Protein AF-A0A1Y1YMT9-F1 (afdb_monomer_lite)

Sequence (80 aa):
MLKTPNRRLTYKERVKIHTLAEIRWSQTAISYHLGILPRTVLNCLRSPVTPTKPTGRKPILNTPLRNLLVRHATKNVKQR

Structure (mmCIF, N/CA/C/O backbone):
data_AF-A0A1Y1YMT9-F1
#
_entry.id   AF-A0A1Y1YMT9-F1
#
loop_
_atom_site.group_PDB
_atom_site.id
_atom_site.type_symbol
_atom_site.label_atom_id
_atom_site.label_alt_id
_atom_site.label_comp_id
_atom_site.label_asym_id
_atom_site.label_entity_id
_atom_site.label_seq_id
_atom_site.pdbx_PDB_ins_code
_atom_site.Cartn_x
_atom_site.Cartn_y
_atom_site.Cartn_z
_atom_site.occupancy
_atom_site.B_iso_or_equiv
_atom_site.auth_seq_id
_atom_site.auth_comp_id
_atom_site.auth_asym_id
_atom_site.auth_atom_id
_atom_site.pdbx_PDB_model_num
ATOM 1 N N . MET A 1 1 ? 10.410 17.697 -11.929 1.00 55.91 1 MET A N 1
ATOM 2 C CA . MET A 1 1 ? 10.555 17.205 -10.537 1.00 55.91 1 MET A CA 1
ATOM 3 C C . MET A 1 1 ? 9.451 16.197 -10.255 1.00 55.91 1 MET A C 1
ATOM 5 O O . MET A 1 1 ? 8.293 16.525 -10.486 1.00 55.91 1 MET A O 1
ATOM 9 N N . LEU A 1 2 ? 9.792 14.987 -9.800 1.00 61.78 2 LEU A N 1
ATOM 10 C CA . LEU A 1 2 ? 8.802 13.989 -9.374 1.00 61.78 2 LEU A CA 1
ATOM 11 C C . LEU A 1 2 ? 8.090 14.521 -8.123 1.00 61.78 2 LEU A C 1
ATOM 13 O O . LEU A 1 2 ? 8.731 14.758 -7.101 1.00 61.78 2 LEU A O 1
ATOM 17 N N . LYS A 1 3 ? 6.781 14.768 -8.209 1.00 60.44 3 LYS A N 1
ATOM 18 C CA . LYS A 1 3 ? 5.975 15.237 -7.077 1.00 60.44 3 LYS A CA 1
ATOM 19 C C . LYS A 1 3 ? 5.382 14.014 -6.395 1.00 60.44 3 LYS A C 1
ATOM 21 O O . LYS A 1 3 ? 4.331 13.531 -6.804 1.00 60.44 3 LYS A O 1
ATOM 26 N N . THR A 1 4 ? 6.038 13.497 -5.356 1.00 63.53 4 THR A N 1
ATOM 27 C CA . THR A 1 4 ? 5.368 12.499 -4.520 1.00 63.53 4 THR A CA 1
ATOM 28 C C . THR A 1 4 ? 4.189 13.185 -3.839 1.00 63.53 4 THR A C 1
ATOM 30 O O . THR A 1 4 ? 4.375 14.222 -3.196 1.00 63.53 4 THR A O 1
ATOM 33 N N . PRO A 1 5 ? 2.973 12.658 -4.008 1.00 66.81 5 PRO A N 1
ATOM 34 C CA . PRO A 1 5 ? 1.801 13.303 -3.462 1.00 66.81 5 PRO A CA 1
ATOM 35 C C . PRO A 1 5 ? 1.895 13.253 -1.931 1.00 66.81 5 PRO A C 1
ATOM 37 O O . PRO A 1 5 ? 2.333 12.249 -1.370 1.00 66.81 5 PRO A O 1
ATOM 40 N N . ASN A 1 6 ? 1.489 14.324 -1.243 1.00 80.12 6 ASN A N 1
ATOM 41 C CA . ASN A 1 6 ? 1.517 14.408 0.226 1.00 80.12 6 ASN A CA 1
ATOM 42 C C . ASN A 1 6 ? 0.364 13.590 0.857 1.00 80.12 6 ASN A C 1
ATOM 44 O O . ASN A 1 6 ? -0.342 14.028 1.760 1.00 80.12 6 ASN A O 1
ATOM 48 N N . ARG A 1 7 ? 0.110 12.406 0.290 1.00 84.56 7 ARG A N 1
ATOM 49 C CA . ARG A 1 7 ? -0.935 11.443 0.635 1.00 84.56 7 ARG A CA 1
ATOM 50 C C . ARG A 1 7 ? -0.397 10.029 0.448 1.00 84.56 7 ARG A C 1
ATOM 52 O O . ARG A 1 7 ? 0.611 9.800 -0.215 1.00 84.56 7 ARG A O 1
ATOM 59 N N . ARG A 1 8 ? -1.115 9.051 0.998 1.00 84.69 8 ARG A N 1
ATOM 60 C CA . ARG A 1 8 ? -0.824 7.634 0.757 1.00 84.69 8 ARG A CA 1
ATOM 61 C C . ARG A 1 8 ? -1.068 7.272 -0.710 1.00 84.69 8 ARG A C 1
ATOM 63 O O . ARG A 1 8 ? -1.923 7.868 -1.375 1.00 84.69 8 ARG A O 1
ATOM 70 N N . LEU A 1 9 ? -0.338 6.263 -1.184 1.00 88.69 9 LEU A N 1
ATOM 71 C CA . LEU A 1 9 ? -0.630 5.626 -2.463 1.00 88.69 9 LEU A CA 1
ATOM 72 C C . LEU A 1 9 ? -2.025 5.001 -2.411 1.00 88.69 9 LEU A C 1
ATOM 74 O O . LEU A 1 9 ? -2.381 4.313 -1.452 1.00 88.69 9 LEU A O 1
ATOM 78 N N . THR A 1 10 ? -2.804 5.239 -3.456 1.00 89.38 10 THR A N 1
ATOM 79 C CA . THR A 1 10 ? -4.078 4.561 -3.676 1.00 89.38 10 THR A CA 1
ATOM 80 C C . THR A 1 10 ? -3.843 3.092 -4.005 1.00 89.38 10 THR A C 1
ATOM 82 O O . THR A 1 10 ? -2.771 2.700 -4.467 1.00 89.38 10 THR A O 1
ATOM 85 N N . TYR A 1 11 ? -4.875 2.271 -3.826 1.00 88.50 11 TYR A N 1
ATOM 86 C CA . TYR A 1 11 ? -4.834 0.863 -4.218 1.00 88.50 11 TYR A CA 1
ATOM 87 C C . TYR A 1 11 ? -4.391 0.678 -5.682 1.00 88.50 11 TYR A C 1
ATOM 89 O O . TYR A 1 11 ? -3.476 -0.094 -5.949 1.00 88.50 11 TYR A O 1
ATOM 97 N N . LYS A 1 12 ? -4.956 1.460 -6.615 1.00 91.62 12 LYS A N 1
ATOM 98 C CA . LYS A 1 12 ? -4.623 1.387 -8.049 1.00 91.62 12 LYS A CA 1
ATOM 99 C C . LYS A 1 12 ? -3.152 1.705 -8.331 1.00 91.62 12 LYS A C 1
ATOM 101 O O . LYS A 1 12 ? -2.527 1.025 -9.137 1.00 91.62 12 LYS A O 1
ATOM 106 N N . GLU A 1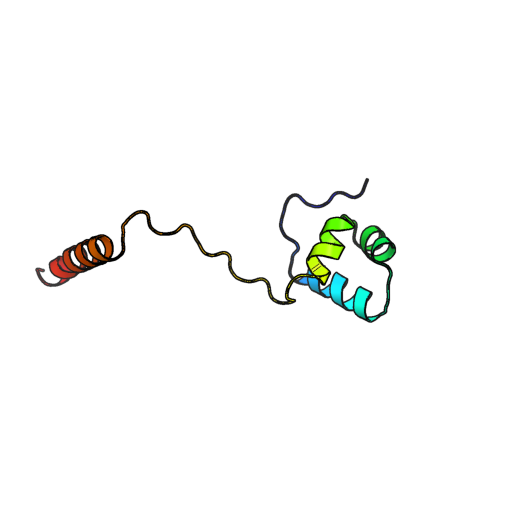 13 ? -2.594 2.720 -7.671 1.00 91.81 13 GLU A N 1
ATOM 107 C CA . GLU A 1 13 ? -1.173 3.075 -7.812 1.00 91.81 13 GLU A CA 1
ATOM 108 C C . GLU A 1 13 ? -0.266 1.947 -7.311 1.00 91.81 13 GLU A C 1
ATOM 110 O O . GLU A 1 13 ? 0.717 1.613 -7.966 1.00 91.81 13 GLU A O 1
ATOM 115 N N . ARG A 1 14 ? -0.618 1.316 -6.186 1.00 91.69 14 ARG A N 1
ATOM 116 C CA . ARG A 1 14 ? 0.141 0.182 -5.646 1.00 91.69 14 ARG A CA 1
ATOM 117 C C . ARG A 1 14 ? 0.097 -1.028 -6.567 1.00 91.69 14 ARG A C 1
ATOM 119 O O . ARG A 1 14 ? 1.144 -1.609 -6.827 1.00 91.69 14 ARG A O 1
ATOM 126 N N . VAL A 1 15 ? -1.083 -1.374 -7.085 1.00 93.12 15 VAL A N 1
ATOM 127 C CA . VAL A 1 15 ? -1.233 -2.471 -8.052 1.00 93.12 15 VAL A CA 1
ATOM 128 C C . VAL A 1 15 ? -0.333 -2.226 -9.259 1.00 93.12 15 VAL A C 1
ATOM 130 O O . VAL A 1 15 ? 0.466 -3.094 -9.579 1.00 93.12 15 VAL A O 1
ATOM 133 N N . LYS A 1 16 ? -0.358 -1.020 -9.845 1.00 94.56 16 LYS A N 1
ATOM 134 C CA . LYS A 1 16 ? 0.524 -0.663 -10.971 1.00 94.56 16 LYS A CA 1
ATOM 135 C C . LYS A 1 16 ? 2.013 -0.834 -10.649 1.00 94.56 16 LYS A C 1
ATOM 137 O O . LYS A 1 16 ? 2.767 -1.319 -11.486 1.00 94.56 16 LYS A O 1
ATOM 142 N N . ILE A 1 17 ? 2.444 -0.436 -9.450 1.00 94.38 17 ILE A N 1
ATOM 143 C CA . ILE A 1 17 ? 3.833 -0.625 -9.004 1.00 94.38 17 ILE A CA 1
ATOM 144 C C . ILE A 1 17 ? 4.188 -2.116 -8.958 1.00 94.38 17 ILE A C 1
ATOM 146 O O . ILE A 1 17 ? 5.230 -2.501 -9.484 1.00 94.38 17 ILE A O 1
ATOM 150 N N . HIS A 1 18 ? 3.334 -2.946 -8.354 1.00 94.31 18 HIS A N 1
ATOM 151 C CA . HIS A 1 18 ? 3.583 -4.384 -8.250 1.00 94.31 18 HIS A CA 1
ATOM 152 C C . HIS A 1 18 ? 3.571 -5.069 -9.621 1.00 94.31 18 HIS A C 1
ATOM 154 O O . HIS A 1 18 ? 4.507 -5.801 -9.921 1.00 94.31 18 HIS A O 1
ATOM 160 N N . THR A 1 19 ? 2.606 -4.758 -10.491 1.00 95.31 19 THR A N 1
ATOM 161 C CA . THR A 1 19 ? 2.536 -5.340 -11.841 1.00 95.31 19 THR A CA 1
ATOM 162 C C . THR A 1 19 ? 3.760 -4.985 -12.684 1.00 95.31 19 THR A C 1
ATOM 164 O O . THR A 1 19 ? 4.301 -5.837 -13.378 1.00 95.31 19 THR A O 1
ATOM 167 N N . LEU A 1 20 ? 4.249 -3.740 -12.615 1.00 95.81 20 LEU A N 1
ATOM 168 C CA . LEU A 1 20 ? 5.456 -3.348 -13.355 1.00 95.81 20 LEU A CA 1
ATOM 169 C C . LEU A 1 20 ? 6.710 -4.042 -12.804 1.00 95.81 20 LEU A C 1
ATOM 171 O O . LEU A 1 20 ? 7.581 -4.451 -13.570 1.00 95.81 20 LEU A O 1
ATOM 175 N N . ALA A 1 21 ? 6.795 -4.209 -11.483 1.00 94.81 21 ALA A N 1
ATOM 176 C CA . ALA A 1 21 ? 7.896 -4.931 -10.854 1.00 94.81 21 ALA A CA 1
ATOM 177 C C . ALA A 1 21 ? 7.895 -6.432 -11.200 1.00 94.81 21 ALA A C 1
ATOM 179 O O . ALA A 1 21 ? 8.966 -7.005 -11.398 1.00 94.81 21 ALA A O 1
ATOM 180 N N . GLU A 1 22 ? 6.721 -7.060 -11.327 1.00 95.12 22 GLU A N 1
ATOM 181 C CA . GLU A 1 22 ? 6.580 -8.453 -11.783 1.00 95.12 22 GLU A CA 1
ATOM 182 C C . GLU A 1 22 ? 7.115 -8.643 -13.208 1.00 95.12 22 GLU A C 1
ATOM 184 O O . GLU A 1 22 ? 7.824 -9.611 -13.478 1.00 95.12 22 GLU A O 1
ATOM 189 N N . ILE A 1 23 ? 6.898 -7.658 -14.087 1.00 96.50 23 ILE A N 1
ATOM 190 C CA . ILE A 1 23 ? 7.443 -7.622 -15.457 1.00 96.50 23 ILE A CA 1
ATOM 191 C C . ILE A 1 23 ? 8.921 -7.157 -15.462 1.00 96.50 23 ILE A C 1
ATOM 193 O O . ILE A 1 23 ? 9.477 -6.786 -16.491 1.00 96.50 23 ILE A O 1
ATOM 197 N N . ARG A 1 24 ? 9.602 -7.183 -14.306 1.00 95.25 24 ARG A N 1
ATOM 198 C CA . ARG A 1 24 ? 11.038 -6.884 -14.136 1.00 95.25 24 ARG A CA 1
ATOM 199 C C . ARG A 1 24 ? 11.456 -5.454 -14.480 1.00 95.25 24 ARG A C 1
ATOM 201 O O . ARG A 1 24 ? 12.632 -5.206 -14.744 1.00 95.25 24 ARG A O 1
ATOM 208 N N . TRP A 1 25 ? 10.542 -4.489 -14.415 1.00 96.25 25 TRP A N 1
ATOM 209 C CA . TRP A 1 25 ? 10.931 -3.089 -14.562 1.00 96.25 25 TRP A CA 1
ATOM 210 C C . TRP A 1 25 ? 11.827 -2.636 -13.408 1.00 96.25 25 TRP A C 1
ATOM 212 O O . TRP A 1 25 ? 11.622 -2.996 -12.245 1.00 96.25 25 TRP A O 1
ATOM 222 N N . SER A 1 26 ? 12.811 -1.792 -13.722 1.00 94.69 26 SER A N 1
ATOM 223 C CA . SER A 1 26 ? 13.659 -1.182 -12.702 1.00 94.69 26 SER A CA 1
ATOM 224 C C . SER A 1 26 ? 12.865 -0.176 -11.865 1.00 94.69 26 SER A C 1
ATOM 226 O O . SER A 1 26 ? 11.947 0.495 -12.342 1.00 94.69 26 SER A O 1
ATOM 228 N N . GLN A 1 27 ? 13.239 -0.022 -10.594 1.00 93.00 27 GLN A N 1
ATOM 229 C CA . GLN A 1 27 ? 12.571 0.919 -9.686 1.00 93.00 27 GLN A CA 1
ATOM 230 C C . GLN A 1 27 ? 12.625 2.362 -10.203 1.00 93.00 27 GLN A C 1
ATOM 232 O O . GLN A 1 27 ? 11.671 3.119 -10.025 1.00 93.00 27 GLN A O 1
ATOM 237 N N . THR A 1 28 ? 13.725 2.734 -10.863 1.00 93.25 28 THR A N 1
ATOM 238 C CA . THR A 1 28 ? 13.883 4.035 -11.517 1.00 93.25 28 THR A CA 1
ATOM 239 C C . THR A 1 28 ? 12.885 4.191 -12.659 1.00 93.25 28 THR A C 1
ATOM 241 O O . THR A 1 28 ? 12.159 5.180 -12.674 1.00 93.25 28 THR A O 1
ATOM 244 N N . ALA A 1 29 ? 12.755 3.204 -13.550 1.00 94.75 29 ALA A N 1
ATOM 245 C CA . ALA A 1 29 ? 11.782 3.248 -14.643 1.00 94.75 29 ALA A CA 1
ATOM 246 C C . ALA A 1 29 ? 10.337 3.363 -14.130 1.00 94.75 29 ALA A C 1
ATOM 248 O O . ALA A 1 29 ? 9.579 4.205 -14.607 1.00 94.75 29 ALA A O 1
ATOM 249 N N . ILE A 1 30 ? 9.973 2.587 -13.102 1.00 94.75 30 ILE A N 1
ATOM 250 C CA . ILE A 1 30 ? 8.649 2.656 -12.459 1.00 94.75 30 ILE A CA 1
ATOM 251 C C . ILE A 1 30 ? 8.407 4.050 -11.866 1.00 94.75 30 ILE A C 1
ATOM 253 O O . ILE A 1 30 ? 7.331 4.626 -12.026 1.00 94.75 30 ILE A O 1
ATOM 257 N N . SER A 1 31 ? 9.415 4.604 -11.189 1.00 93.88 31 SER A N 1
ATOM 258 C CA . SER A 1 31 ? 9.364 5.932 -10.579 1.00 93.88 31 SER A CA 1
ATOM 259 C C . SER A 1 31 ? 9.124 7.031 -11.616 1.00 93.88 31 SER A C 1
ATOM 261 O O . SER A 1 31 ? 8.218 7.846 -11.434 1.00 93.88 31 SER A O 1
ATOM 263 N N . TYR A 1 32 ? 9.874 7.015 -12.723 1.00 93.19 32 TYR A N 1
ATOM 264 C CA . TYR A 1 32 ? 9.693 7.956 -13.828 1.00 93.19 32 TYR A CA 1
ATOM 265 C C . TYR A 1 32 ? 8.324 7.801 -14.489 1.00 93.19 32 TYR A C 1
ATOM 267 O O . TYR A 1 32 ? 7.636 8.797 -14.698 1.00 93.19 32 TYR A O 1
ATOM 275 N N . HIS A 1 33 ? 7.908 6.564 -14.764 1.00 93.50 33 HIS A N 1
ATOM 276 C CA . HIS A 1 33 ? 6.654 6.284 -15.455 1.00 93.50 33 HIS A CA 1
ATOM 277 C C . HIS A 1 33 ? 5.422 6.707 -14.641 1.00 93.50 33 HIS A C 1
ATOM 279 O O . HIS A 1 33 ? 4.470 7.254 -15.190 1.00 93.50 33 HIS A O 1
ATOM 285 N N . LEU A 1 34 ? 5.437 6.482 -13.323 1.00 91.00 34 LEU A N 1
ATOM 286 C CA . LEU A 1 34 ? 4.304 6.791 -12.447 1.00 91.00 34 LEU A CA 1
ATOM 287 C C . LEU A 1 34 ? 4.378 8.182 -11.801 1.00 91.00 34 LEU A C 1
ATOM 289 O O . LEU A 1 34 ? 3.428 8.590 -11.136 1.00 91.00 34 LEU A O 1
ATOM 293 N N . GLY A 1 35 ? 5.493 8.904 -11.941 1.00 91.12 35 GLY A N 1
ATOM 294 C CA . GLY A 1 35 ? 5.682 10.198 -11.281 1.00 91.12 35 GLY A CA 1
ATOM 295 C C . GLY A 1 35 ? 5.864 10.105 -9.756 1.00 91.12 35 GLY A C 1
ATOM 296 O O . GLY A 1 35 ? 5.706 11.101 -9.050 1.00 91.12 35 GLY A O 1
ATOM 297 N N . ILE A 1 36 ? 6.177 8.918 -9.230 1.00 90.69 36 ILE A N 1
ATOM 298 C CA . ILE A 1 36 ? 6.269 8.620 -7.792 1.00 90.69 36 ILE A CA 1
ATOM 299 C C . ILE A 1 36 ? 7.738 8.583 -7.381 1.00 90.69 36 ILE A C 1
ATOM 301 O O . ILE A 1 36 ? 8.569 8.071 -8.121 1.00 90.69 36 ILE A O 1
ATOM 305 N N . LEU A 1 37 ? 8.081 9.073 -6.187 1.00 91.44 37 LEU A N 1
ATOM 306 C CA . LEU A 1 37 ? 9.465 9.044 -5.703 1.00 91.44 37 LEU A CA 1
ATOM 307 C C . LEU A 1 37 ? 10.026 7.608 -5.627 1.00 91.44 37 LEU A C 1
ATOM 309 O O . LEU A 1 37 ? 9.329 6.721 -5.123 1.00 91.44 37 LEU A O 1
ATOM 313 N N . PRO A 1 38 ? 11.304 7.381 -5.999 1.00 91.25 38 PRO A N 1
ATOM 314 C CA . PRO A 1 38 ? 11.918 6.051 -5.962 1.00 91.25 38 PRO A CA 1
ATOM 315 C C . PRO A 1 38 ? 11.838 5.398 -4.580 1.00 91.25 38 PRO A C 1
ATOM 317 O O . PRO A 1 38 ? 11.531 4.215 -4.454 1.00 91.25 38 PRO A O 1
ATOM 320 N N . ARG A 1 39 ? 12.019 6.193 -3.516 1.00 91.38 39 ARG A N 1
ATOM 321 C CA . ARG A 1 39 ? 11.904 5.726 -2.128 1.00 91.38 39 ARG A CA 1
ATOM 322 C C . ARG A 1 39 ? 10.503 5.204 -1.803 1.00 91.38 39 ARG A C 1
ATOM 324 O O . ARG A 1 39 ? 10.368 4.218 -1.087 1.00 91.38 39 ARG A O 1
ATOM 331 N N . THR A 1 40 ? 9.462 5.832 -2.344 1.00 91.25 40 THR A N 1
ATOM 332 C CA . THR A 1 40 ? 8.071 5.404 -2.147 1.00 91.25 40 THR A CA 1
ATOM 333 C C . THR A 1 40 ? 7.778 4.113 -2.907 1.00 91.25 40 THR A C 1
ATOM 335 O O . THR A 1 40 ? 7.117 3.232 -2.361 1.00 91.25 40 THR A O 1
ATOM 338 N N . VAL A 1 41 ? 8.311 3.965 -4.125 1.00 93.06 41 VAL A N 1
ATOM 339 C CA . VAL A 1 41 ? 8.234 2.714 -4.901 1.00 93.06 41 VAL A CA 1
ATOM 340 C C . VAL A 1 41 ? 8.923 1.577 -4.142 1.00 93.06 41 VAL A C 1
ATOM 342 O O . VAL A 1 41 ? 8.305 0.543 -3.901 1.00 93.06 41 VAL A O 1
ATOM 345 N N . LEU A 1 42 ? 10.157 1.795 -3.674 1.00 93.56 42 LEU A N 1
ATOM 346 C CA . LEU A 1 42 ? 10.911 0.827 -2.873 1.00 93.56 42 LEU A CA 1
ATOM 347 C C . LEU A 1 42 ? 10.149 0.409 -1.608 1.00 93.56 42 LEU A C 1
ATOM 349 O O . LEU A 1 42 ? 10.021 -0.780 -1.321 1.00 93.56 42 LEU A O 1
ATOM 353 N N . ASN A 1 43 ? 9.616 1.381 -0.864 1.00 91.94 43 ASN A N 1
ATOM 354 C CA . ASN A 1 43 ? 8.829 1.111 0.337 1.00 91.94 43 ASN A CA 1
ATOM 355 C C . ASN A 1 43 ? 7.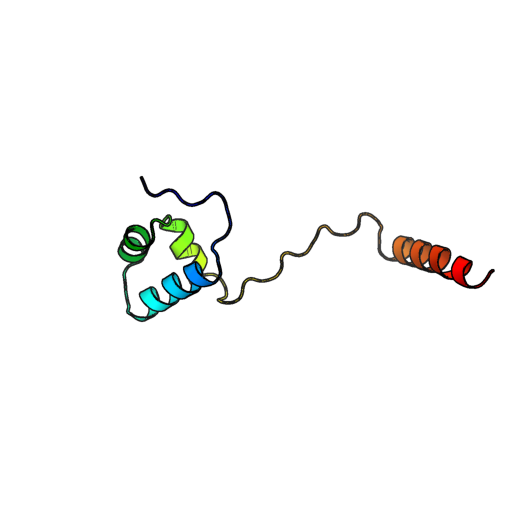557 0.317 0.017 1.00 91.94 43 ASN A C 1
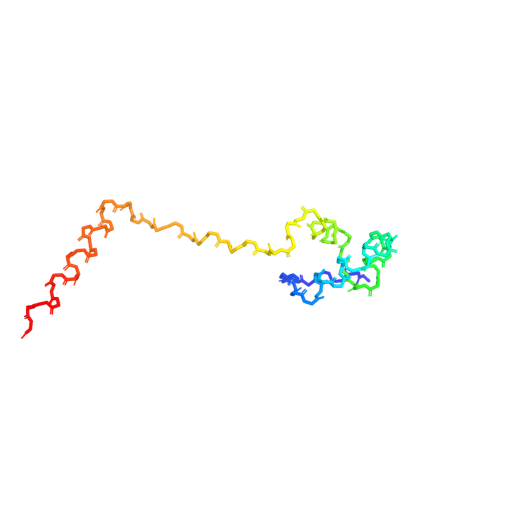ATOM 357 O O . ASN A 1 43 ? 7.196 -0.571 0.786 1.00 91.94 43 ASN A O 1
ATOM 361 N N . CYS A 1 44 ? 6.890 0.607 -1.105 1.00 92.00 44 CYS A N 1
ATOM 362 C CA . CYS A 1 44 ? 5.707 -0.133 -1.542 1.00 92.00 44 CYS A CA 1
ATOM 363 C C . CYS A 1 44 ? 6.040 -1.597 -1.839 1.00 92.00 44 CYS A C 1
ATOM 365 O O . CYS A 1 44 ? 5.317 -2.472 -1.378 1.00 92.00 44 CYS A O 1
ATOM 367 N N . LEU A 1 45 ? 7.143 -1.857 -2.548 1.00 92.69 45 LEU A N 1
ATOM 368 C CA . LEU A 1 45 ? 7.575 -3.213 -2.904 1.00 92.69 45 LEU A CA 1
ATOM 369 C C . LEU A 1 45 ? 8.019 -4.042 -1.690 1.00 92.69 45 LEU A C 1
ATOM 371 O O . LEU A 1 45 ? 7.835 -5.253 -1.683 1.00 92.69 45 LEU A O 1
ATOM 375 N N . ARG A 1 46 ? 8.590 -3.402 -0.661 1.00 92.38 46 ARG A N 1
ATOM 376 C CA . ARG A 1 46 ? 8.989 -4.063 0.598 1.00 92.38 46 ARG A CA 1
ATOM 377 C C . ARG A 1 46 ? 7.831 -4.283 1.573 1.00 92.38 46 ARG A C 1
ATOM 379 O O . ARG A 1 46 ? 7.953 -5.085 2.492 1.00 92.38 46 ARG A O 1
ATOM 386 N N . SER A 1 47 ? 6.746 -3.529 1.423 1.00 85.75 47 SER A N 1
ATOM 387 C CA . SER A 1 47 ? 5.582 -3.607 2.307 1.00 85.75 47 SER A CA 1
ATOM 388 C C . SER A 1 47 ? 4.626 -4.720 1.862 1.00 85.75 47 SER A C 1
ATOM 390 O O . SER A 1 47 ? 4.558 -5.023 0.671 1.00 85.75 47 SER A O 1
ATOM 392 N N . PRO A 1 48 ? 3.820 -5.291 2.775 1.00 79.06 48 PRO A N 1
ATOM 393 C CA . PRO A 1 48 ? 2.779 -6.244 2.401 1.00 79.06 48 PRO A CA 1
ATOM 394 C C . PRO A 1 48 ? 1.798 -5.631 1.393 1.00 79.06 48 PRO A C 1
ATOM 396 O O . PRO A 1 48 ? 1.407 -4.465 1.523 1.00 79.06 48 PRO A O 1
ATOM 399 N N . VAL A 1 49 ? 1.377 -6.426 0.402 1.00 74.81 49 VAL A N 1
ATOM 400 C CA . VAL A 1 49 ? 0.485 -6.006 -0.700 1.00 74.81 49 VAL A CA 1
ATOM 401 C C . VAL A 1 49 ? -0.794 -5.357 -0.158 1.00 74.81 49 VAL A C 1
ATOM 403 O O . VAL A 1 49 ? -1.192 -4.275 -0.597 1.00 74.81 49 VAL A O 1
ATOM 406 N N . THR A 1 50 ? -1.377 -5.933 0.892 1.00 74.75 50 THR A N 1
ATOM 407 C CA . THR A 1 50 ? -2.517 -5.351 1.607 1.00 74.75 50 THR A CA 1
ATOM 408 C C . THR A 1 50 ? -2.018 -4.436 2.730 1.00 74.75 50 THR A C 1
ATOM 410 O O . THR A 1 50 ? -1.277 -4.892 3.602 1.00 74.75 50 THR A O 1
ATOM 413 N N . PRO A 1 51 ? -2.387 -3.138 2.743 1.00 71.25 51 PRO A N 1
ATOM 414 C CA . PRO A 1 51 ? -1.963 -2.244 3.811 1.00 71.25 51 PRO A CA 1
ATOM 415 C C . PRO A 1 51 ? -2.650 -2.649 5.118 1.00 71.25 51 PRO A C 1
ATOM 417 O O . PRO A 1 51 ? -3.873 -2.782 5.167 1.00 71.25 51 PRO A O 1
ATOM 420 N N . THR A 1 52 ? -1.882 -2.805 6.192 1.00 78.56 52 THR A N 1
ATOM 421 C CA . THR A 1 52 ? -2.449 -3.018 7.523 1.00 78.56 52 THR A CA 1
ATOM 422 C C . THR A 1 52 ? -3.131 -1.743 8.009 1.00 78.56 52 THR A C 1
ATOM 424 O O . THR A 1 52 ? -2.616 -0.628 7.863 1.00 78.56 52 THR A O 1
ATOM 427 N N . LYS A 1 53 ? -4.333 -1.894 8.579 1.00 76.81 53 LYS A N 1
ATOM 428 C CA . LYS A 1 53 ? -5.042 -0.776 9.204 1.00 76.81 53 LYS A CA 1
ATOM 429 C C . LYS A 1 53 ? -4.155 -0.239 10.335 1.00 76.81 53 LYS A C 1
ATOM 431 O O . LYS A 1 53 ? -3.766 -1.031 11.195 1.00 76.81 53 LYS A O 1
ATOM 436 N N . PRO A 1 54 ? -3.820 1.065 10.358 1.00 75.88 54 PRO A N 1
ATOM 437 C CA . PRO A 1 54 ? -3.039 1.612 11.454 1.00 75.88 54 PRO A CA 1
ATOM 438 C C . PRO A 1 54 ? -3.807 1.387 12.753 1.00 75.88 54 PRO A C 1
ATOM 440 O O . PRO A 1 54 ? -5.016 1.632 12.821 1.00 75.88 54 PRO A O 1
ATOM 443 N N . THR A 1 55 ? -3.109 0.916 13.782 1.00 79.25 55 THR A N 1
ATOM 444 C CA . THR A 1 55 ? -3.680 0.851 15.123 1.00 79.25 55 THR A CA 1
ATOM 445 C C . THR A 1 55 ? -4.038 2.273 15.531 1.00 79.25 55 THR A C 1
ATOM 447 O O . THR A 1 55 ? -3.171 3.150 15.541 1.00 79.25 55 THR A O 1
ATOM 450 N N . GLY A 1 56 ? -5.321 2.520 15.802 1.00 82.31 56 GLY 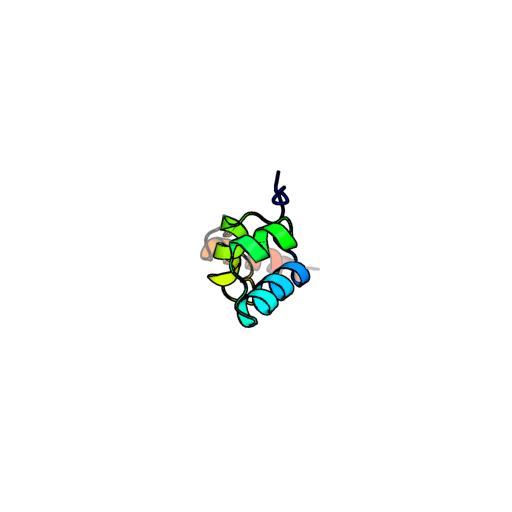A N 1
ATOM 451 C CA . GLY A 1 56 ? -5.782 3.823 16.270 1.00 82.31 56 GLY A CA 1
ATOM 452 C C . GLY A 1 56 ? -5.089 4.229 17.572 1.00 82.31 56 GLY A C 1
ATOM 453 O O . GLY A 1 56 ? -4.425 3.416 18.223 1.00 82.31 56 GLY A O 1
ATOM 454 N N . ARG A 1 57 ? -5.259 5.495 17.970 1.00 81.00 57 ARG A N 1
ATOM 455 C CA . ARG A 1 57 ? -4.755 5.974 19.261 1.00 81.00 57 ARG A CA 1
ATOM 456 C C . ARG A 1 57 ? -5.271 5.047 20.361 1.00 81.00 57 ARG A C 1
ATOM 458 O O . ARG A 1 57 ? -6.477 4.811 20.455 1.00 81.00 57 ARG A O 1
ATOM 465 N N . LYS A 1 58 ? -4.355 4.517 21.177 1.00 75.75 58 LYS A N 1
ATOM 466 C CA . LYS A 1 58 ? -4.746 3.730 22.348 1.00 75.75 58 LYS A CA 1
ATOM 467 C C . LYS A 1 58 ? -5.648 4.602 23.233 1.00 75.75 58 LYS A C 1
ATOM 469 O O . LYS A 1 58 ? -5.357 5.793 23.385 1.00 75.75 58 LYS A O 1
ATOM 474 N N . PRO A 1 59 ? -6.748 4.057 23.775 1.00 75.31 59 PRO A N 1
ATOM 475 C CA . PRO A 1 59 ? -7.599 4.818 24.675 1.00 75.31 59 PRO A CA 1
ATOM 476 C C . PRO A 1 59 ? -6.771 5.319 25.865 1.00 75.31 59 PRO A C 1
ATOM 478 O O . PRO A 1 59 ? -5.934 4.588 26.386 1.00 75.31 59 PRO A O 1
ATOM 481 N N . ILE A 1 60 ? -7.009 6.570 26.271 1.00 75.62 60 ILE A N 1
ATOM 482 C CA . ILE A 1 60 ? -6.340 7.206 27.424 1.00 75.62 60 ILE A CA 1
ATOM 483 C C . ILE A 1 60 ? -6.689 6.461 28.718 1.00 75.62 60 ILE A C 1
ATOM 485 O O . ILE A 1 60 ? -5.888 6.369 29.641 1.00 75.62 60 ILE A O 1
ATOM 489 N N . LEU A 1 61 ? -7.901 5.912 28.773 1.00 75.19 61 LEU A N 1
ATOM 490 C CA . LEU A 1 61 ? -8.394 5.170 29.916 1.00 75.19 61 LEU A CA 1
ATOM 491 C C . LEU A 1 61 ? -7.841 3.746 29.891 1.00 75.19 61 LEU A C 1
ATOM 493 O O . LEU A 1 61 ? -8.149 2.962 28.986 1.00 75.19 61 LEU A O 1
ATOM 497 N N . ASN A 1 62 ? -7.074 3.416 30.929 1.00 71.94 62 ASN A N 1
ATOM 498 C CA . ASN A 1 62 ? -6.620 2.061 31.213 1.00 71.94 62 ASN A CA 1
ATOM 499 C C . ASN A 1 62 ? -7.814 1.095 31.233 1.00 71.94 62 ASN A C 1
ATOM 501 O O . ASN A 1 62 ? -8.927 1.444 31.642 1.00 71.94 62 ASN A O 1
ATOM 505 N N . THR A 1 63 ? -7.574 -0.138 30.797 1.00 69.94 63 THR A N 1
ATOM 506 C CA . THR A 1 63 ? -8.607 -1.159 30.581 1.00 69.94 63 THR A CA 1
ATOM 507 C C . THR A 1 63 ? -9.559 -1.387 31.770 1.00 69.94 63 THR A C 1
ATOM 509 O O . THR A 1 63 ? -10.755 -1.520 31.498 1.00 69.94 63 THR A O 1
ATOM 512 N N . PRO A 1 64 ? -9.148 -1.349 33.061 1.00 75.50 64 PRO A N 1
ATOM 513 C CA . PRO A 1 64 ? -10.085 -1.546 34.172 1.00 75.50 64 PRO A CA 1
ATOM 514 C C . PRO A 1 64 ? -11.048 -0.367 34.346 1.00 7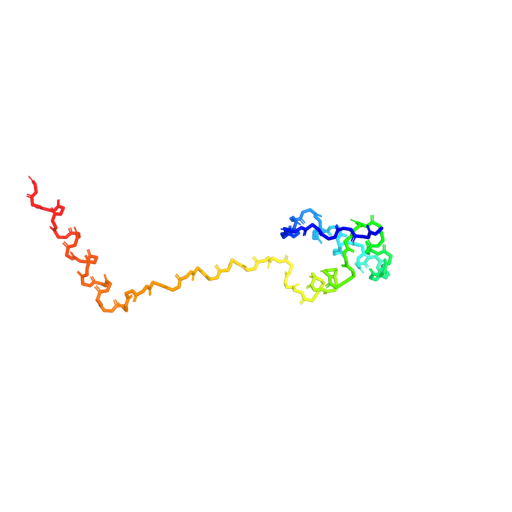5.50 64 PRO A C 1
ATOM 516 O O . PRO A 1 64 ? -12.256 -0.560 34.482 1.00 75.50 64 PRO A O 1
ATOM 519 N N . LEU A 1 65 ? -10.527 0.862 34.282 1.00 78.38 65 LEU A N 1
ATOM 520 C CA . LEU A 1 65 ? -11.309 2.082 34.484 1.00 78.38 65 LEU A CA 1
ATOM 521 C C . LEU A 1 65 ? -12.253 2.324 33.298 1.00 78.38 65 LEU A C 1
ATOM 523 O O . LEU A 1 65 ? -13.412 2.684 33.489 1.00 78.38 65 LEU A O 1
ATOM 527 N N . ARG A 1 66 ? -11.811 1.998 32.075 1.00 79.06 66 ARG A N 1
ATOM 528 C CA . ARG A 1 66 ? -12.678 1.953 30.889 1.00 79.06 66 ARG A CA 1
ATOM 529 C C . ARG A 1 66 ? -13.834 0.966 31.067 1.00 79.06 66 ARG A C 1
ATOM 531 O O . ARG A 1 66 ? -14.969 1.315 30.762 1.00 79.06 66 ARG A O 1
ATOM 538 N N . ASN A 1 67 ? -13.567 -0.244 31.558 1.00 79.31 67 ASN A N 1
ATOM 539 C CA . ASN A 1 67 ? -14.610 -1.252 31.766 1.00 79.31 67 ASN A CA 1
ATOM 540 C C . ASN A 1 67 ? -15.614 -0.822 32.845 1.00 79.31 67 ASN A C 1
ATOM 542 O O . ASN A 1 67 ? -16.810 -1.054 32.683 1.00 79.31 67 ASN A O 1
ATOM 546 N N . LEU A 1 68 ? -15.148 -0.164 33.912 1.00 81.12 68 LEU A N 1
ATOM 547 C CA . LEU A 1 68 ? -16.011 0.429 34.937 1.00 81.12 68 LEU A CA 1
ATOM 548 C C . LEU A 1 68 ? -16.906 1.531 34.366 1.00 81.12 68 LEU A C 1
ATOM 550 O O . LEU A 1 68 ? -18.115 1.494 34.582 1.00 81.12 68 LEU A O 1
ATOM 554 N N . LEU A 1 69 ? -16.342 2.459 33.590 1.00 82.38 69 LEU A N 1
ATOM 555 C CA . LEU A 1 69 ? -17.103 3.543 32.963 1.00 82.38 69 LEU A CA 1
ATOM 556 C C . LEU A 1 69 ? -18.126 3.021 31.949 1.00 82.38 69 LEU A C 1
ATOM 558 O O . LEU A 1 69 ? -19.272 3.463 31.964 1.00 82.38 69 LEU A O 1
ATOM 562 N N . VAL A 1 70 ? -17.753 2.041 31.118 1.00 81.50 70 VAL A N 1
ATOM 563 C CA . VAL A 1 70 ? -18.685 1.380 30.190 1.00 81.50 70 VAL A CA 1
ATOM 564 C C . VAL A 1 70 ? -19.817 0.709 30.966 1.00 81.50 70 VAL A C 1
ATOM 566 O O . VAL A 1 70 ? -20.980 0.955 30.661 1.00 81.50 70 VAL A O 1
ATOM 569 N N . ARG A 1 71 ? -19.502 -0.074 32.009 1.00 81.75 71 ARG A N 1
ATOM 570 C CA . ARG A 1 71 ? -20.512 -0.725 32.861 1.00 81.75 71 ARG A CA 1
ATOM 571 C C . ARG A 1 71 ? -21.460 0.288 33.494 1.00 81.75 71 ARG A C 1
ATOM 573 O O . ARG A 1 71 ? -22.671 0.079 33.459 1.00 81.75 71 ARG A O 1
ATOM 580 N N . HIS A 1 72 ? -20.925 1.373 34.048 1.00 81.12 72 HIS A N 1
ATOM 581 C CA . HIS A 1 72 ? -21.716 2.421 34.683 1.00 81.12 72 HIS A CA 1
ATOM 582 C C . HIS A 1 72 ? -22.644 3.115 33.677 1.00 81.12 72 HIS A C 1
ATOM 584 O O . HIS A 1 72 ? -23.840 3.232 33.926 1.00 81.12 72 HIS A O 1
ATOM 590 N N . ALA A 1 73 ? -22.129 3.485 32.501 1.00 80.81 73 ALA A N 1
ATOM 591 C CA . ALA A 1 73 ? -22.929 4.080 31.433 1.00 80.81 73 ALA A CA 1
ATOM 592 C C . ALA A 1 73 ? -24.044 3.138 30.938 1.00 80.81 73 ALA A C 1
ATOM 594 O O . ALA A 1 73 ? -25.167 3.579 30.712 1.00 80.81 73 ALA A O 1
ATOM 595 N N . THR A 1 74 ? -23.773 1.832 30.826 1.00 78.44 74 THR A N 1
ATOM 596 C CA . THR A 1 74 ? -24.780 0.837 30.408 1.00 78.44 74 THR A CA 1
ATOM 597 C C . THR A 1 74 ? -25.812 0.491 31.485 1.00 78.44 74 THR A C 1
ATOM 599 O O . THR A 1 74 ? -26.909 0.053 31.146 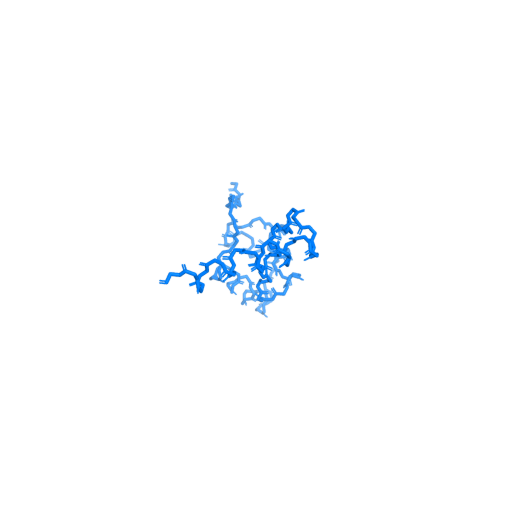1.00 78.44 74 THR A O 1
ATOM 602 N N . LYS A 1 75 ? -25.507 0.687 32.777 1.00 72.19 75 LYS A N 1
ATOM 603 C CA . LYS A 1 75 ? -26.446 0.409 33.881 1.00 72.19 75 LYS A CA 1
ATOM 604 C C . LYS A 1 75 ? -27.651 1.355 33.879 1.00 72.19 75 LYS A C 1
ATOM 606 O O . LYS A 1 75 ? -28.758 0.907 34.158 1.00 72.19 75 LYS A O 1
ATOM 611 N N . ASN A 1 76 ? -27.459 2.612 33.480 1.00 57.25 76 ASN A N 1
ATOM 612 C CA . ASN A 1 76 ? -28.532 3.613 33.443 1.00 57.25 76 ASN A CA 1
ATOM 613 C C . ASN A 1 76 ? -29.566 3.376 32.328 1.00 57.25 76 ASN A C 1
ATOM 615 O O . ASN A 1 76 ? -30.645 3.955 32.366 1.00 57.25 76 ASN A O 1
ATOM 619 N N . VAL A 1 77 ? -29.281 2.504 31.352 1.00 56.06 77 VAL A N 1
ATOM 620 C CA . VAL A 1 77 ? -30.220 2.189 30.258 1.00 56.06 77 VAL A CA 1
ATOM 621 C C . VAL A 1 77 ? -31.416 1.354 30.743 1.00 56.06 77 VAL A C 1
ATOM 623 O O . VAL A 1 77 ? -32.463 1.380 30.110 1.00 56.06 77 VAL A O 1
ATOM 626 N N . LYS A 1 78 ? -31.302 0.651 31.880 1.00 53.94 78 LYS A N 1
ATOM 627 C CA . LYS A 1 78 ? -32.383 -0.180 32.449 1.00 53.94 78 LYS A CA 1
ATOM 628 C C . LYS A 1 78 ? -33.244 0.526 33.511 1.00 53.94 78 LYS A C 1
ATOM 630 O O . LYS A 1 78 ? -34.054 -0.137 34.146 1.00 53.94 78 LYS A O 1
ATOM 635 N N . GLN A 1 79 ? -33.040 1.824 33.749 1.00 53.97 79 GLN A N 1
ATOM 636 C CA . GLN A 1 79 ? -33.771 2.606 34.763 1.00 53.97 79 GLN A CA 1
ATOM 637 C C . GLN A 1 79 ? -34.766 3.619 34.162 1.00 53.97 79 GLN A C 1
ATOM 639 O O . GLN A 1 79 ? -35.080 4.624 34.793 1.00 53.97 79 GLN A O 1
ATOM 644 N N . ARG A 1 80 ? -35.255 3.371 32.946 1.00 47.81 80 ARG A N 1
ATOM 645 C CA . ARG A 1 80 ? -36.439 4.040 32.389 1.00 47.81 80 ARG A CA 1
ATOM 646 C C . ARG A 1 80 ? -37.562 3.030 32.268 1.00 47.81 80 ARG A C 1
ATOM 648 O O . ARG A 1 80 ? -38.715 3.461 32.448 1.00 47.81 80 ARG A O 1
#

Foldseek 3Di:
DLDADPDDDDLVLLVQLVVCVVVVDDLVRNCVVSSHDSVNSVVSVVDPSDDDDPDPDDDPDDPVVVVVVVVVVVVVVPVD

Organism: NCBI:txid1231657

Secondary structure (DSSP, 8-state):
-----SSPPPHHHHHHHHHHHHTT--HHHHHHHHT--HHHHHHHHHS-SSPPPPPPPPPSS-HHHHHHHHHHHHHGGG--

pLDDT: mean 82.67, std 12.13, range [47.81, 96.5]

Radius of gyration: 22.34 Å; chains: 1; bounding box: 50×26×50 Å